Protein AF-A0A353X8J3-F1 (afdb_monomer)

Mean predicted aligned error: 7.08 Å

Secondary structure (DSSP, 8-state):
--PPPPPPHHHHHHHHHHHHHHHHHHHHHHHHHHTT----TT-HHHHHHHHHHHHHHHHHHHHHHHHHHHTT-S-TTSS-HHHHHHHHHHHHHHHHHHHHHHHHHTHHHH---S--

Radius of gyration: 17.26 Å; Cα contacts (8 Å, |Δi|>4): 78; chains: 1; bounding box: 48×22×52 Å

Sequence (116 aa):
MTDTPKASPAMREQLLDFLPNALETALTAYTVFADKVPMDPESPGLFKAHYDALRVAVAHMELLTKLAAWADLPDPADEKKAQHAHLAVLMARSHVEMDGFNKRWGALEEEDPPDA

Solvent-accessible surface area (backbone atoms only — not comparable to full-atom values): 6632 Å² total; per-residue (Å²): 133,83,82,75,81,63,58,50,73,70,52,38,53,54,43,64,70,45,48,46,61,55,45,51,50,27,52,49,54,27,51,62,39,67,80,55,62,62,88,47,86,91,42,63,70,57,39,52,55,42,50,53,52,36,51,53,22,42,52,48,38,53,51,52,48,50,50,32,52,58,43,57,45,61,47,90,86,50,90,61,48,68,60,28,51,50,38,44,52,52,47,55,51,42,51,55,51,44,53,51,48,45,74,75,48,42,69,68,69,73,61,67,72,80,86,128

Structure (mmCIF, N/CA/C/O backbone):
data_AF-A0A353X8J3-F1
#
_entry.id   AF-A0A353X8J3-F1
#
loop_
_atom_site.group_PDB
_atom_site.id
_atom_site.type_symbol
_atom_site.label_atom_id
_atom_site.label_alt_id
_atom_site.label_comp_id
_atom_site.label_asym_id
_atom_site.label_entity_id
_atom_site.label_seq_id
_atom_site.pdbx_PDB_ins_code
_atom_site.Cartn_x
_atom_site.Cartn_y
_atom_site.Cartn_z
_atom_site.occupancy
_atom_site.B_iso_or_equiv
_atom_site.auth_seq_id
_atom_site.auth_comp_id
_atom_site.auth_asym_id
_atom_site.auth_atom_id
_atom_site.pdbx_PDB_model_num
ATOM 1 N N . MET A 1 1 ? 17.737 -4.722 23.039 1.00 40.25 1 MET A N 1
ATOM 2 C CA . MET A 1 1 ? 16.677 -4.638 22.013 1.00 40.25 1 MET A CA 1
ATOM 3 C C . MET A 1 1 ? 15.772 -3.491 22.401 1.00 40.25 1 MET A C 1
ATOM 5 O O . MET A 1 1 ? 15.202 -3.536 23.479 1.00 40.25 1 MET A O 1
ATOM 9 N N . THR A 1 2 ? 15.744 -2.427 21.607 1.00 51.06 2 THR A N 1
ATOM 10 C CA . THR A 1 2 ? 14.795 -1.323 21.779 1.00 51.06 2 THR A CA 1
ATOM 11 C C . THR A 1 2 ? 13.479 -1.746 21.146 1.00 51.06 2 THR A C 1
ATOM 13 O O . THR A 1 2 ? 13.428 -1.919 19.928 1.00 51.06 2 THR A O 1
ATOM 16 N N . ASP A 1 3 ? 12.442 -1.944 21.957 1.00 65.06 3 ASP A N 1
ATOM 17 C CA . ASP A 1 3 ? 11.076 -2.035 21.449 1.00 65.06 3 ASP A CA 1
ATOM 18 C C . ASP A 1 3 ? 10.787 -0.749 20.677 1.00 65.06 3 ASP A C 1
ATOM 20 O O . ASP A 1 3 ? 10.855 0.352 21.228 1.00 65.06 3 ASP A O 1
ATOM 24 N N . THR A 1 4 ? 10.538 -0.877 19.374 1.00 68.25 4 THR A N 1
ATOM 25 C CA . THR A 1 4 ? 10.091 0.272 18.588 1.00 68.25 4 THR A CA 1
ATOM 26 C C . THR A 1 4 ? 8.701 0.627 19.103 1.00 68.25 4 THR A C 1
ATOM 28 O O . THR A 1 4 ? 7.824 -0.241 19.068 1.00 68.25 4 THR A O 1
ATOM 31 N N . PRO A 1 5 ? 8.473 1.852 19.604 1.00 80.44 5 PRO A N 1
ATOM 32 C CA . PRO A 1 5 ? 7.165 2.221 20.115 1.00 80.44 5 PRO A CA 1
ATOM 33 C C . PRO A 1 5 ? 6.133 2.085 18.994 1.00 80.44 5 PRO A C 1
ATOM 35 O O . PRO A 1 5 ? 6.345 2.553 17.873 1.00 80.44 5 PRO A O 1
ATOM 38 N N . LYS A 1 6 ? 5.033 1.395 19.299 1.00 84.50 6 LYS A N 1
ATOM 39 C CA . LYS A 1 6 ? 3.879 1.266 18.407 1.00 84.50 6 LYS A CA 1
ATOM 4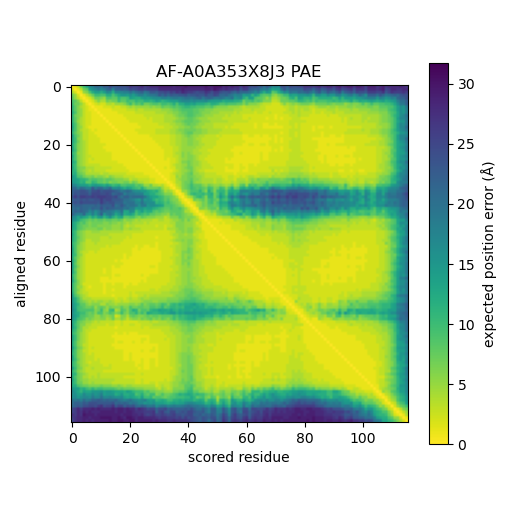0 C C . LYS A 1 6 ? 3.196 2.620 18.217 1.00 84.50 6 LYS A C 1
ATOM 42 O O . LYS A 1 6 ? 3.334 3.522 19.048 1.00 84.50 6 LYS A O 1
ATOM 47 N N . ALA A 1 7 ? 2.451 2.753 17.123 1.00 88.31 7 ALA A N 1
ATOM 48 C CA . ALA A 1 7 ? 1.671 3.953 16.846 1.00 88.31 7 ALA A CA 1
ATOM 49 C C . ALA A 1 7 ? 0.693 4.254 17.998 1.00 88.31 7 ALA A C 1
ATOM 51 O O . ALA A 1 7 ? 0.000 3.363 18.491 1.00 88.31 7 ALA A O 1
ATOM 52 N N . SER A 1 8 ? 0.613 5.522 18.412 1.00 92.88 8 SER A N 1
ATOM 53 C CA . SER A 1 8 ? -0.413 5.971 19.359 1.00 92.88 8 SER A CA 1
ATOM 54 C C . SER A 1 8 ? -1.812 5.885 18.725 1.00 92.88 8 SER A C 1
ATOM 56 O O . SER A 1 8 ? -1.918 5.902 17.496 1.00 92.88 8 SER A O 1
ATOM 58 N N . PRO A 1 9 ? -2.903 5.863 19.514 1.00 91.12 9 PRO A N 1
ATOM 59 C CA . PRO A 1 9 ? -4.263 5.841 18.965 1.00 91.12 9 PRO A CA 1
ATOM 60 C C . PRO A 1 9 ? -4.538 6.974 17.964 1.00 91.12 9 PRO A C 1
ATOM 62 O O . PRO A 1 9 ? -5.071 6.728 16.888 1.00 91.12 9 PRO A O 1
ATOM 65 N N . ALA A 1 10 ? -4.080 8.195 18.263 1.00 92.50 10 ALA A N 1
ATOM 66 C CA . ALA A 1 10 ? -4.227 9.339 17.361 1.00 92.50 10 ALA A CA 1
ATOM 67 C C . ALA A 1 10 ? -3.455 9.156 16.042 1.00 92.50 10 ALA A C 1
ATOM 69 O O . ALA A 1 10 ? -3.945 9.518 14.977 1.00 92.50 10 ALA A O 1
ATOM 70 N N . MET A 1 11 ? -2.257 8.563 16.096 1.00 94.69 11 MET A N 1
ATOM 71 C CA . MET A 1 11 ? -1.480 8.251 14.893 1.00 94.69 11 MET A CA 1
ATOM 72 C C . MET A 1 11 ? -2.156 7.153 14.066 1.00 94.69 11 MET A C 1
ATOM 74 O O . MET A 1 11 ? -2.191 7.247 12.846 1.00 94.69 11 MET A O 1
ATOM 78 N N . ARG A 1 12 ? -2.720 6.123 14.709 1.00 94.25 12 ARG A N 1
ATOM 79 C CA . ARG A 1 12 ? -3.471 5.063 14.017 1.00 94.25 12 ARG A CA 1
ATOM 80 C C . ARG A 1 12 ? -4.666 5.628 13.266 1.00 94.25 12 ARG A C 1
ATOM 82 O O . ARG A 1 12 ? -4.886 5.239 12.128 1.00 94.25 12 ARG A O 1
ATOM 89 N N . GLU A 1 13 ? -5.389 6.565 13.869 1.00 93.25 13 GLU A N 1
ATOM 90 C CA . GLU A 1 13 ? -6.502 7.245 13.210 1.00 93.25 13 GLU A CA 1
ATOM 91 C C . GLU A 1 13 ? -6.036 8.044 11.984 1.00 93.25 13 GLU A C 1
ATOM 93 O O . GLU A 1 13 ? -6.566 7.852 10.893 1.00 93.25 13 GLU A O 1
ATOM 98 N N . GLN A 1 14 ? -4.975 8.846 12.122 1.00 95.50 14 GLN A N 1
ATOM 99 C CA . GLN A 1 14 ? -4.392 9.585 10.995 1.00 95.50 14 GLN A CA 1
ATOM 100 C C . GLN A 1 14 ? -3.912 8.660 9.872 1.00 95.50 14 GLN A C 1
ATOM 102 O O . GLN A 1 14 ? -4.097 8.954 8.693 1.00 95.50 14 GLN A O 1
ATOM 107 N N . LEU A 1 15 ? -3.297 7.531 10.229 1.00 96.50 15 LEU A N 1
ATOM 108 C CA . LEU A 1 15 ? -2.848 6.532 9.269 1.00 96.50 15 LEU A CA 1
ATOM 109 C C . LEU A 1 15 ? -4.020 5.814 8.604 1.00 96.50 15 LEU A C 1
ATOM 111 O O . LEU A 1 15 ? -3.945 5.548 7.411 1.00 96.50 15 LEU A O 1
ATOM 115 N N . LEU A 1 16 ? -5.104 5.530 9.324 1.00 95.38 16 LEU A N 1
ATOM 116 C CA . LEU A 1 16 ? -6.300 4.922 8.746 1.00 95.38 16 LEU A CA 1
ATOM 117 C C . LEU A 1 16 ? -6.968 5.845 7.716 1.00 95.38 16 LEU A C 1
ATOM 119 O O . LEU A 1 16 ? -7.467 5.354 6.706 1.00 95.38 16 LEU A O 1
ATOM 123 N N . ASP A 1 17 ? -6.915 7.160 7.930 1.00 95.62 17 ASP A N 1
ATOM 124 C CA . ASP A 1 17 ? -7.404 8.149 6.964 1.00 95.62 17 ASP A CA 1
ATOM 125 C C . ASP A 1 17 ? -6.435 8.344 5.779 1.00 95.62 17 ASP A C 1
ATOM 127 O O . ASP A 1 17 ? -6.860 8.572 4.646 1.00 95.62 17 ASP A O 1
ATOM 131 N N . PHE A 1 18 ? -5.123 8.235 6.015 1.00 97.31 18 PHE A N 1
ATOM 132 C CA . PHE A 1 18 ? -4.083 8.486 5.011 1.00 97.31 18 PHE A CA 1
ATOM 133 C C . PHE A 1 18 ? -3.767 7.279 4.111 1.00 97.31 18 PHE A C 1
ATOM 135 O O . PHE A 1 18 ? -3.691 7.410 2.884 1.00 97.31 18 PHE A O 1
ATOM 142 N N . LEU A 1 19 ? -3.541 6.108 4.712 1.00 98.00 19 LEU A N 1
ATOM 143 C CA . LEU A 1 19 ? -2.992 4.922 4.049 1.00 98.00 19 LEU A CA 1
ATOM 144 C C . LEU A 1 19 ? -3.822 4.443 2.852 1.00 98.00 19 LEU A C 1
ATOM 146 O O . LEU A 1 19 ? -3.199 4.088 1.850 1.00 98.00 19 LEU A O 1
ATOM 150 N N . PRO A 1 20 ? -5.172 4.438 2.886 1.00 97.75 20 PRO A N 1
ATOM 151 C CA . PRO A 1 20 ? -5.948 3.969 1.745 1.00 97.75 20 PRO A CA 1
ATOM 152 C C . PRO A 1 20 ? -5.657 4.760 0.465 1.00 97.75 20 PRO A C 1
ATOM 154 O O . PRO A 1 20 ? -5.303 4.178 -0.557 1.00 97.75 20 PRO A O 1
ATOM 157 N N . ASN A 1 21 ? -5.696 6.092 0.535 1.00 97.81 21 ASN A N 1
ATOM 158 C CA . ASN A 1 21 ? -5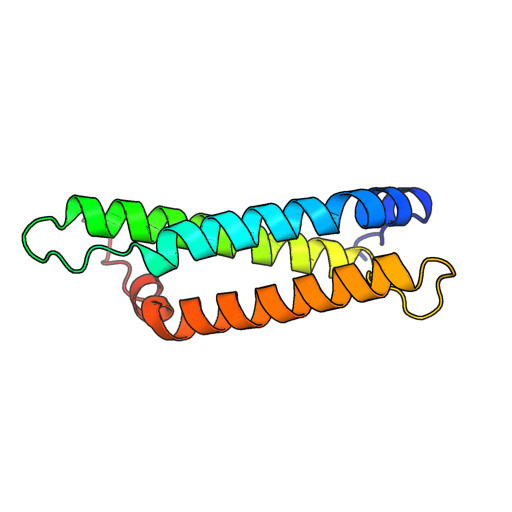.433 6.944 -0.625 1.00 97.81 21 ASN A CA 1
ATOM 159 C C . ASN A 1 21 ? -3.971 6.839 -1.102 1.00 97.81 21 ASN A C 1
ATOM 161 O O . ASN A 1 21 ? -3.688 6.840 -2.303 1.00 97.81 21 ASN A O 1
ATOM 165 N N . ALA A 1 22 ? -3.024 6.712 -0.167 1.00 98.06 22 ALA A N 1
ATOM 166 C CA . ALA A 1 22 ? -1.616 6.524 -0.503 1.00 98.06 22 ALA A CA 1
ATOM 167 C C . ALA A 1 22 ? -1.373 5.191 -1.240 1.00 98.06 22 ALA A C 1
ATOM 169 O O . ALA A 1 22 ? -0.673 5.165 -2.255 1.00 98.06 22 ALA A O 1
ATOM 170 N N . LEU A 1 23 ? -1.989 4.097 -0.775 1.00 98.25 23 LEU A N 1
ATOM 171 C CA . LEU A 1 23 ? -1.899 2.784 -1.420 1.00 98.25 23 LEU A CA 1
ATOM 172 C C . LEU A 1 23 ? -2.586 2.770 -2.787 1.00 98.25 23 LEU A C 1
ATOM 174 O O . LEU A 1 23 ? -2.025 2.232 -3.738 1.00 98.25 23 LEU A O 1
ATOM 178 N N . GLU A 1 24 ? -3.755 3.398 -2.924 1.00 97.81 24 GLU A N 1
ATOM 179 C CA . GLU A 1 24 ? -4.423 3.560 -4.222 1.00 97.81 24 GLU A CA 1
ATOM 180 C C . GLU A 1 24 ? -3.550 4.314 -5.225 1.00 97.81 24 GLU A C 1
ATOM 182 O O . GLU A 1 24 ? -3.457 3.918 -6.389 1.00 97.81 24 GLU A O 1
ATOM 187 N N . THR A 1 25 ? -2.866 5.366 -4.774 1.00 97.62 25 THR A N 1
ATOM 188 C CA . THR A 1 25 ? -1.948 6.143 -5.612 1.00 97.62 25 THR A CA 1
ATOM 189 C C . THR A 1 25 ? -0.766 5.289 -6.072 1.00 97.62 25 THR A C 1
ATOM 191 O O . THR A 1 25 ? -0.450 5.272 -7.263 1.00 97.62 25 THR A O 1
ATOM 194 N N . ALA A 1 26 ? -0.139 4.538 -5.160 1.00 97.31 26 ALA A N 1
ATOM 195 C CA . ALA A 1 26 ? 0.976 3.651 -5.491 1.00 97.31 26 ALA A CA 1
ATOM 196 C C . ALA A 1 26 ? 0.554 2.530 -6.459 1.00 97.31 26 ALA A C 1
ATOM 198 O O . ALA A 1 26 ? 1.227 2.293 -7.463 1.00 97.31 26 ALA A O 1
ATOM 199 N N . LEU A 1 27 ? -0.594 1.892 -6.207 1.00 97.06 27 LEU A N 1
ATOM 200 C CA . LEU A 1 27 ? -1.180 0.875 -7.085 1.00 97.06 27 LEU A CA 1
ATOM 201 C C . LEU A 1 27 ? -1.496 1.435 -8.469 1.00 97.06 27 LEU A C 1
ATOM 203 O O . LEU A 1 27 ? -1.163 0.811 -9.471 1.00 97.06 27 LEU A O 1
ATOM 207 N N . THR A 1 28 ? -2.100 2.621 -8.536 1.00 95.62 28 THR A N 1
ATOM 208 C CA . THR A 1 28 ? -2.421 3.275 -9.809 1.00 95.62 28 THR A CA 1
ATOM 209 C C . THR A 1 28 ? -1.152 3.560 -10.601 1.00 95.62 28 THR A C 1
ATOM 211 O O . THR A 1 28 ? -1.085 3.219 -11.783 1.00 95.62 28 THR A O 1
ATOM 214 N N . ALA A 1 29 ? -0.124 4.117 -9.951 1.00 92.31 29 ALA A N 1
ATOM 215 C CA . ALA A 1 29 ? 1.168 4.363 -10.579 1.00 92.31 29 ALA A CA 1
ATOM 216 C C . ALA A 1 29 ? 1.752 3.066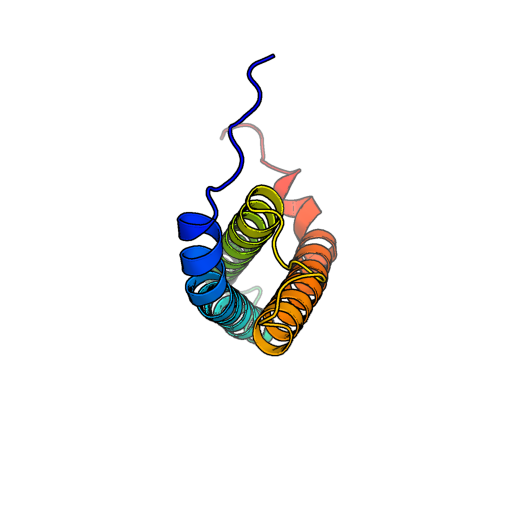 -11.154 1.00 92.31 29 ALA A C 1
ATOM 218 O O . ALA A 1 29 ? 2.087 3.023 -12.334 1.00 92.31 29 ALA A O 1
ATOM 219 N N . TYR A 1 30 ? 1.775 1.989 -10.366 1.00 94.06 30 TYR A N 1
ATOM 220 C CA . TYR A 1 30 ? 2.231 0.685 -10.837 1.00 94.06 30 TYR A CA 1
ATOM 221 C C . TYR A 1 30 ? 1.432 0.189 -12.044 1.00 94.06 30 TYR A C 1
ATOM 223 O O . TYR A 1 30 ? 2.030 -0.108 -13.074 1.00 94.06 30 TYR A O 1
ATOM 231 N N . THR A 1 31 ? 0.096 0.163 -11.971 1.00 91.06 31 THR A N 1
ATOM 232 C CA . THR A 1 31 ? -0.738 -0.331 -13.081 1.00 91.06 31 THR A CA 1
ATOM 233 C C . THR A 1 31 ? -0.528 0.465 -14.366 1.00 91.06 31 THR A C 1
ATOM 235 O O . THR A 1 31 ? -0.422 -0.115 -15.442 1.00 91.06 31 THR A O 1
ATOM 238 N N . VAL A 1 32 ? -0.363 1.789 -14.259 1.00 89.12 32 VAL A N 1
ATOM 239 C CA . VAL A 1 32 ? -0.133 2.662 -15.416 1.00 89.12 32 VAL A CA 1
ATOM 240 C C . VAL A 1 32 ? 1.160 2.307 -16.143 1.00 89.12 32 VAL A C 1
ATOM 242 O O . VAL A 1 32 ? 1.191 2.389 -17.370 1.00 89.12 32 VAL A O 1
ATOM 245 N N . PHE A 1 33 ? 2.216 1.933 -15.420 1.00 83.50 33 PHE A N 1
ATOM 246 C CA . PHE A 1 33 ? 3.486 1.548 -16.034 1.00 83.50 33 PHE A CA 1
ATOM 247 C C . PHE A 1 33 ? 3.525 0.070 -16.428 1.00 83.50 33 PHE A C 1
ATOM 249 O O . PHE A 1 33 ? 4.120 -0.256 -17.452 1.00 83.50 33 PHE A O 1
ATOM 256 N N . ALA A 1 34 ? 2.860 -0.808 -15.674 1.00 83.00 34 ALA A N 1
ATOM 257 C CA . ALA A 1 34 ? 2.856 -2.249 -15.913 1.00 83.00 34 ALA A CA 1
ATOM 258 C C . ALA A 1 34 ? 2.137 -2.594 -17.223 1.00 83.00 34 ALA A C 1
ATOM 260 O O . ALA A 1 34 ? 2.624 -3.428 -17.985 1.00 83.00 34 ALA A O 1
ATOM 261 N N . ASP A 1 35 ? 1.045 -1.888 -17.529 1.00 78.50 35 ASP A N 1
ATOM 262 C CA . ASP A 1 35 ? 0.284 -2.060 -18.772 1.00 78.50 35 ASP A CA 1
ATOM 263 C C . ASP A 1 35 ? 0.991 -1.462 -19.998 1.00 78.50 35 ASP A C 1
ATOM 265 O O . ASP A 1 35 ? 0.651 -1.776 -21.139 1.00 78.50 35 ASP A O 1
ATOM 269 N N . LYS A 1 36 ? 1.963 -0.570 -19.777 1.00 70.56 36 LYS A N 1
ATOM 270 C CA . LYS A 1 36 ? 2.598 0.235 -20.828 1.00 70.56 36 LYS A CA 1
ATOM 271 C C . LYS A 1 36 ? 4.033 -0.154 -21.134 1.00 70.56 36 LYS A C 1
ATOM 273 O O . LYS A 1 36 ? 4.622 0.523 -21.970 1.00 70.56 36 LYS A O 1
ATOM 278 N N . VAL A 1 37 ? 4.595 -1.186 -20.492 1.00 63.16 37 VAL A N 1
ATOM 279 C CA . VAL A 1 37 ? 5.998 -1.584 -20.695 1.00 63.16 37 VAL A CA 1
ATOM 280 C C . VAL A 1 37 ? 6.257 -1.776 -22.193 1.00 63.16 37 VAL A C 1
ATOM 282 O O . VAL A 1 37 ? 5.770 -2.751 -22.774 1.00 63.16 37 VAL A O 1
ATOM 285 N N . PRO A 1 38 ? 7.011 -0.871 -22.845 1.00 60.25 38 PRO A N 1
ATOM 286 C CA . PRO A 1 38 ? 7.328 -1.028 -24.247 1.00 60.25 38 PRO A CA 1
ATOM 287 C C . PRO A 1 38 ? 8.330 -2.175 -24.338 1.00 60.25 38 PRO A C 1
ATOM 289 O O . PRO A 1 38 ? 9.477 -2.035 -23.915 1.00 60.25 38 PRO A O 1
ATOM 292 N N . MET A 1 39 ? 7.912 -3.319 -24.880 1.00 57.12 39 MET A N 1
ATOM 293 C CA . MET A 1 39 ? 8.839 -4.360 -25.337 1.00 57.12 39 MET A CA 1
ATOM 294 C C . MET A 1 39 ? 9.432 -3.961 -26.691 1.00 57.12 39 MET A C 1
ATOM 296 O O . MET A 1 39 ? 9.367 -4.728 -27.647 1.00 57.12 39 MET A O 1
ATOM 300 N N . ASP A 1 40 ? 9.947 -2.735 -26.793 1.00 60.06 40 ASP A N 1
ATOM 301 C CA . ASP A 1 40 ? 10.685 -2.310 -27.973 1.00 60.06 40 ASP A CA 1
ATOM 302 C C . ASP A 1 40 ? 12.187 -2.533 -27.729 1.00 60.06 40 ASP A C 1
ATOM 304 O O . ASP A 1 40 ? 12.817 -1.740 -27.018 1.00 60.06 40 ASP A O 1
ATOM 308 N N . PRO A 1 41 ? 12.772 -3.615 -28.277 1.00 57.88 41 PRO A N 1
ATOM 309 C CA . PRO A 1 41 ? 14.196 -3.899 -28.141 1.00 57.88 41 PRO A CA 1
ATOM 310 C C . PRO A 1 41 ? 15.090 -2.829 -28.787 1.00 57.88 41 PRO A C 1
ATOM 312 O O . PRO A 1 41 ? 16.276 -2.777 -28.471 1.00 57.88 41 PRO A O 1
ATOM 315 N N . GLU A 1 42 ? 14.548 -1.953 -29.640 1.00 61.50 42 GLU A N 1
ATOM 316 C CA . GLU A 1 42 ? 15.305 -0.865 -30.273 1.00 61.50 42 GLU A CA 1
ATOM 317 C C . GLU A 1 42 ? 15.469 0.358 -29.347 1.00 61.50 42 GLU A C 1
ATOM 319 O O . GLU A 1 42 ? 16.268 1.251 -29.630 1.00 61.50 42 GLU A O 1
ATOM 324 N N . SER A 1 43 ? 14.761 0.396 -28.208 1.00 63.50 43 SER A N 1
ATOM 325 C CA . SER A 1 43 ? 14.744 1.537 -27.282 1.00 63.50 43 SER A CA 1
ATOM 326 C C . SER A 1 43 ? 15.053 1.148 -25.821 1.00 63.50 43 SER A C 1
ATOM 328 O O . SER A 1 43 ? 14.223 1.354 -24.929 1.00 63.50 43 SER A O 1
ATOM 330 N N . PRO A 1 44 ? 16.268 0.652 -25.507 1.00 66.75 44 PRO A N 1
ATOM 331 C CA . PRO A 1 44 ? 16.638 0.185 -24.162 1.00 66.75 44 PRO A CA 1
ATOM 332 C C . PRO A 1 44 ? 16.505 1.257 -23.063 1.00 66.75 44 PRO A C 1
ATOM 334 O O . PRO A 1 44 ? 16.204 0.941 -21.910 1.00 66.75 44 PRO A O 1
ATOM 337 N N . GLY A 1 45 ? 16.653 2.542 -23.409 1.00 71.31 45 GLY A N 1
ATOM 338 C CA . GLY A 1 45 ? 16.431 3.651 -22.474 1.00 71.31 45 GLY A CA 1
ATOM 339 C C . GLY A 1 45 ? 14.975 3.786 -22.009 1.00 71.31 45 GLY A C 1
ATOM 340 O O . GLY A 1 45 ? 14.731 4.148 -20.857 1.00 71.31 45 GLY A O 1
ATOM 341 N N . LEU A 1 46 ? 14.004 3.444 -22.866 1.00 75.38 46 LEU A N 1
ATOM 342 C CA . LEU A 1 46 ? 12.583 3.458 -22.505 1.00 75.38 46 LEU A CA 1
ATOM 343 C C . LEU A 1 46 ? 12.247 2.316 -21.549 1.00 75.38 46 LEU A C 1
ATOM 345 O O . LEU A 1 46 ? 11.502 2.539 -20.595 1.00 75.38 46 LEU A O 1
ATOM 349 N N . PHE A 1 47 ? 12.827 1.131 -21.759 1.00 79.50 47 PHE A N 1
ATOM 350 C CA . PHE A 1 47 ? 12.664 0.006 -20.842 1.00 79.50 47 PHE A CA 1
ATOM 351 C C . PHE A 1 47 ? 13.177 0.353 -19.442 1.00 79.50 47 PHE A C 1
ATOM 353 O O . PHE A 1 47 ? 12.427 0.223 -18.477 1.00 79.50 47 PHE A O 1
ATOM 360 N N . LYS A 1 48 ? 14.411 0.873 -19.327 1.00 83.19 48 LYS A N 1
ATOM 361 C CA . LYS A 1 48 ? 14.994 1.239 -18.026 1.00 83.19 48 LYS A CA 1
ATOM 362 C C . LYS A 1 48 ? 14.134 2.259 -17.277 1.00 83.19 48 LYS A C 1
ATOM 364 O O . LYS A 1 48 ? 13.867 2.074 -16.096 1.00 83.19 48 LYS A O 1
ATOM 369 N N . ALA A 1 49 ? 13.661 3.302 -17.960 1.00 84.19 49 ALA A N 1
ATOM 370 C CA . ALA A 1 49 ? 12.809 4.315 -17.338 1.00 84.19 49 ALA A CA 1
ATOM 371 C C . ALA A 1 49 ? 11.470 3.738 -16.833 1.00 84.19 49 ALA A C 1
ATOM 373 O O . ALA A 1 49 ? 11.018 4.104 -15.750 1.00 84.19 49 ALA A O 1
ATOM 374 N N . HIS A 1 50 ? 10.851 2.817 -17.583 1.00 84.38 50 HIS A N 1
ATOM 375 C CA . HIS A 1 50 ? 9.626 2.132 -17.146 1.00 84.38 50 HIS A CA 1
ATOM 376 C C . HIS A 1 50 ? 9.888 1.184 -15.975 1.00 84.38 50 HIS A C 1
ATOM 378 O O . HIS A 1 50 ? 9.116 1.168 -15.017 1.00 84.38 50 HIS A O 1
ATOM 384 N N . TYR A 1 51 ? 10.980 0.423 -16.036 1.00 86.81 51 TYR A N 1
ATOM 385 C CA . TYR A 1 51 ? 11.401 -0.468 -14.963 1.00 86.81 51 TYR A CA 1
ATOM 386 C C . TYR A 1 51 ? 11.662 0.300 -13.661 1.00 86.81 51 TYR A C 1
ATOM 388 O O . TYR A 1 51 ? 11.111 -0.053 -12.621 1.00 86.81 51 TYR A O 1
ATOM 396 N N . ASP A 1 52 ? 12.411 1.404 -13.726 1.00 89.38 52 ASP A N 1
ATOM 397 C CA . ASP A 1 52 ? 12.675 2.265 -12.571 1.00 89.38 52 ASP A CA 1
ATOM 398 C C . ASP A 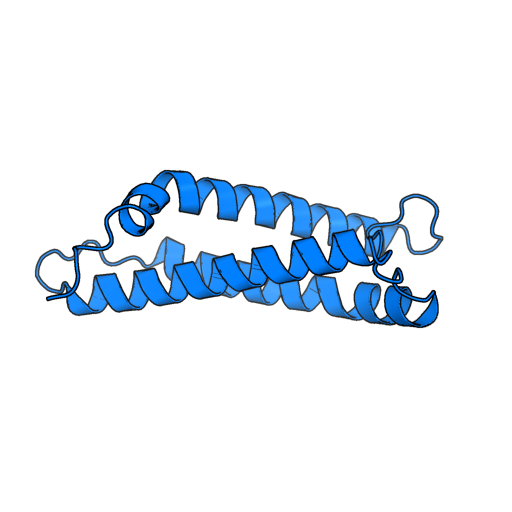1 52 ? 11.370 2.831 -11.982 1.00 89.38 52 ASP A C 1
ATOM 400 O O . ASP A 1 52 ? 11.201 2.849 -10.762 1.00 89.38 52 ASP A O 1
ATOM 404 N N . ALA A 1 53 ? 10.413 3.240 -12.824 1.00 90.38 53 ALA A N 1
ATOM 405 C CA . ALA A 1 53 ? 9.112 3.728 -12.366 1.00 90.38 53 ALA A CA 1
ATOM 406 C C . ALA A 1 53 ? 8.288 2.638 -11.655 1.00 90.38 53 ALA A C 1
ATOM 408 O O . ALA A 1 53 ? 7.690 2.900 -10.607 1.00 90.38 53 ALA A O 1
ATOM 409 N N . LEU A 1 54 ? 8.290 1.410 -12.185 1.00 91.31 54 LEU A N 1
ATOM 410 C CA . LEU A 1 54 ? 7.653 0.255 -11.549 1.00 91.31 54 LEU A CA 1
ATOM 411 C C . LEU A 1 54 ? 8.295 -0.070 -10.201 1.00 91.31 54 LEU A C 1
ATOM 413 O O . LEU A 1 54 ? 7.582 -0.230 -9.210 1.00 91.31 54 LEU A O 1
ATOM 417 N N . ARG A 1 55 ? 9.629 -0.094 -10.148 1.00 93.06 55 ARG A N 1
ATOM 418 C CA . ARG A 1 55 ? 10.396 -0.354 -8.927 1.00 93.06 55 ARG A CA 1
ATOM 419 C C . ARG A 1 55 ? 10.087 0.669 -7.837 1.00 93.06 55 ARG A C 1
ATOM 421 O O . ARG A 1 55 ? 9.856 0.306 -6.688 1.00 93.06 55 ARG A O 1
ATOM 428 N N . VAL A 1 56 ? 10.003 1.950 -8.199 1.00 94.75 56 VAL A N 1
ATOM 429 C CA . VAL A 1 56 ? 9.616 3.021 -7.267 1.00 94.75 56 VAL A CA 1
ATOM 430 C C . VAL A 1 56 ? 8.183 2.836 -6.761 1.00 94.75 56 VAL A C 1
ATOM 432 O O . VAL A 1 56 ? 7.927 3.012 -5.570 1.00 94.75 56 VAL A O 1
ATOM 435 N N . ALA A 1 57 ? 7.235 2.466 -7.626 1.00 96.00 57 ALA A N 1
ATOM 436 C CA . ALA A 1 57 ? 5.859 2.208 -7.202 1.00 96.00 57 ALA A CA 1
ATOM 437 C C . ALA A 1 57 ? 5.770 1.021 -6.223 1.00 96.00 57 ALA A C 1
ATOM 439 O O . ALA A 1 57 ? 5.086 1.120 -5.203 1.00 96.00 57 ALA A O 1
ATOM 440 N N . VAL A 1 58 ? 6.510 -0.059 -6.488 1.00 95.88 58 VAL A N 1
ATOM 441 C CA . VAL A 1 58 ? 6.621 -1.234 -5.607 1.00 95.88 58 VAL A CA 1
ATOM 442 C C . VAL A 1 58 ? 7.237 -0.866 -4.257 1.00 95.88 58 VAL A C 1
ATOM 444 O O . VAL A 1 58 ? 6.667 -1.204 -3.222 1.00 95.88 58 VAL A O 1
ATOM 447 N N . ALA A 1 59 ? 8.322 -0.089 -4.243 1.00 96.56 59 ALA A N 1
ATOM 448 C CA . ALA A 1 59 ? 8.941 0.382 -3.004 1.00 96.56 59 ALA A CA 1
ATOM 449 C C . ALA A 1 59 ? 7.970 1.215 -2.142 1.00 96.56 59 ALA A C 1
ATOM 451 O O . ALA A 1 59 ? 7.950 1.085 -0.916 1.00 96.56 59 ALA A O 1
ATOM 452 N N . HIS A 1 60 ? 7.116 2.041 -2.762 1.00 97.56 60 HIS A N 1
ATOM 453 C CA . HIS A 1 60 ? 6.070 2.763 -2.034 1.00 97.56 60 HIS A CA 1
ATOM 454 C C . HIS A 1 60 ? 5.013 1.823 -1.441 1.00 97.56 60 HIS A C 1
ATOM 456 O O . HIS A 1 60 ? 4.636 2.000 -0.283 1.00 97.56 60 HIS A O 1
ATOM 462 N N . MET A 1 61 ? 4.548 0.816 -2.188 1.00 98.38 61 MET A N 1
ATOM 463 C CA . MET A 1 61 ? 3.612 -0.185 -1.656 1.00 98.38 61 MET A CA 1
ATOM 464 C C . MET A 1 61 ? 4.204 -0.933 -0.460 1.00 98.38 61 MET A C 1
ATOM 466 O O . MET A 1 61 ? 3.532 -1.117 0.557 1.00 98.38 61 MET A O 1
ATOM 470 N N . GLU A 1 62 ? 5.472 -1.326 -0.550 1.00 97.81 62 GLU A N 1
ATOM 471 C CA . GLU A 1 62 ? 6.162 -2.028 0.525 1.00 97.81 62 GLU A CA 1
ATOM 472 C C . GLU A 1 62 ? 6.276 -1.148 1.777 1.00 97.81 62 GLU A C 1
ATOM 474 O O . GLU A 1 62 ? 5.945 -1.580 2.882 1.00 97.81 62 GLU A O 1
ATOM 479 N N . LEU A 1 63 ? 6.673 0.116 1.612 1.00 98.12 63 LEU A N 1
ATOM 480 C CA . LEU A 1 63 ? 6.755 1.068 2.716 1.00 98.12 63 LEU A CA 1
ATOM 481 C C . LEU A 1 63 ? 5.391 1.271 3.392 1.00 98.12 63 LEU A C 1
ATOM 483 O O . LEU A 1 63 ? 5.297 1.215 4.618 1.00 98.12 63 LEU A O 1
ATOM 487 N N . LEU A 1 64 ? 4.335 1.495 2.609 1.00 98.44 64 LEU A N 1
ATOM 488 C CA . LEU A 1 64 ? 2.990 1.771 3.120 1.00 98.44 64 LEU A CA 1
ATOM 489 C C . LEU A 1 64 ? 2.373 0.551 3.818 1.00 98.44 64 LEU A C 1
ATOM 491 O O . LEU A 1 64 ? 1.761 0.697 4.876 1.00 98.44 64 LEU A O 1
ATOM 495 N N . THR A 1 65 ? 2.568 -0.656 3.281 1.00 98.00 65 THR A N 1
ATOM 496 C CA . THR A 1 65 ? 2.094 -1.902 3.914 1.00 98.00 65 THR A CA 1
ATOM 497 C C . THR A 1 65 ? 2.849 -2.199 5.212 1.00 98.00 65 THR A C 1
ATOM 499 O O . THR A 1 65 ? 2.230 -2.573 6.210 1.00 98.00 65 THR A O 1
ATOM 502 N N . LYS A 1 66 ? 4.164 -1.946 5.255 1.00 97.06 66 LYS A N 1
ATOM 503 C CA . LYS A 1 66 ? 4.961 -2.018 6.491 1.00 97.06 66 LYS A CA 1
ATOM 504 C C . LYS A 1 66 ? 4.532 -0.973 7.518 1.00 97.06 66 LYS A C 1
ATOM 506 O O . LYS A 1 66 ? 4.471 -1.289 8.703 1.00 97.06 66 LYS A O 1
ATOM 511 N N . LEU A 1 67 ? 4.207 0.246 7.086 1.00 97.06 67 LEU A N 1
ATOM 512 C CA . LEU A 1 67 ? 3.710 1.306 7.966 1.00 97.06 67 LEU A CA 1
ATOM 513 C C . LEU A 1 67 ? 2.349 0.940 8.577 1.00 97.06 67 LEU A C 1
ATOM 515 O O . LEU A 1 67 ? 2.153 1.117 9.779 1.00 97.06 67 LEU A O 1
ATOM 519 N N . ALA A 1 68 ? 1.444 0.371 7.776 1.00 96.69 68 ALA A N 1
ATOM 520 C CA . ALA A 1 68 ? 0.170 -0.160 8.253 1.00 96.69 68 ALA A CA 1
ATOM 521 C C . ALA A 1 68 ? 0.384 -1.255 9.313 1.00 96.69 68 ALA A C 1
ATOM 523 O O . ALA A 1 68 ? -0.163 -1.167 10.410 1.00 96.69 68 ALA A O 1
ATOM 524 N N . ALA A 1 69 ? 1.262 -2.226 9.037 1.00 95.44 69 ALA A N 1
ATOM 525 C CA . ALA A 1 69 ? 1.594 -3.297 9.976 1.00 95.44 69 ALA A CA 1
ATOM 526 C C . ALA A 1 69 ? 2.261 -2.776 11.263 1.00 95.44 69 ALA A C 1
ATOM 528 O O . ALA A 1 69 ? 1.966 -3.247 12.362 1.00 95.44 69 ALA A O 1
ATOM 529 N N . TRP A 1 70 ? 3.138 -1.775 11.158 1.00 95.56 70 TRP A N 1
ATOM 530 C CA . TRP A 1 70 ? 3.735 -1.124 12.324 1.00 95.56 70 TRP A CA 1
ATOM 531 C C . TRP A 1 70 ? 2.670 -0.471 13.217 1.00 95.56 70 TRP A C 1
ATOM 533 O O . TRP A 1 70 ? 2.769 -0.570 14.441 1.00 95.56 70 TRP A O 1
ATOM 543 N N . ALA A 1 71 ? 1.635 0.121 12.616 1.00 95.12 71 ALA A N 1
ATOM 544 C CA . ALA A 1 71 ? 0.507 0.735 13.312 1.00 95.12 71 ALA A CA 1
ATOM 545 C C . ALA A 1 71 ? -0.583 -0.257 13.774 1.00 95.12 71 ALA A C 1
ATOM 547 O O . ALA A 1 71 ? -1.577 0.174 14.357 1.00 95.12 71 ALA A O 1
ATOM 548 N N . ASP A 1 72 ? -0.400 -1.560 13.532 1.00 94.12 72 ASP A N 1
ATOM 549 C CA . ASP A 1 72 ? -1.405 -2.619 13.712 1.00 94.12 72 ASP A CA 1
ATOM 550 C C . ASP A 1 72 ? -2.730 -2.305 12.989 1.00 94.12 72 ASP A C 1
ATOM 552 O O . ASP A 1 72 ? -3.823 -2.443 13.541 1.00 94.12 72 ASP A O 1
ATOM 556 N N . LEU A 1 73 ? -2.613 -1.851 11.739 1.00 94.25 73 LEU A N 1
ATOM 557 C CA . LEU A 1 73 ? -3.716 -1.614 10.819 1.00 94.25 73 LEU A CA 1
ATOM 558 C C . LEU A 1 73 ? -3.690 -2.639 9.671 1.00 94.25 73 LEU A C 1
ATOM 560 O O . LEU A 1 73 ? -2.611 -2.967 9.171 1.00 94.25 73 LEU A O 1
ATOM 564 N N . PRO A 1 74 ? -4.861 -3.088 9.188 1.00 92.94 74 PRO A N 1
ATOM 565 C CA . PRO A 1 74 ? -6.197 -2.800 9.711 1.00 92.94 74 PRO A CA 1
ATOM 566 C C . PRO A 1 74 ? -6.477 -3.513 11.047 1.00 92.94 74 PRO A C 1
ATOM 568 O O . PRO A 1 74 ? -6.051 -4.645 11.254 1.00 92.94 74 PRO A O 1
ATOM 571 N N . ASP A 1 75 ? -7.238 -2.861 11.927 1.00 89.81 75 ASP A N 1
ATOM 572 C CA . ASP A 1 75 ? -7.703 -3.424 13.192 1.00 89.81 75 ASP A CA 1
ATOM 573 C C . ASP A 1 75 ? -9.123 -3.998 13.024 1.00 89.81 75 ASP A C 1
ATOM 575 O O . ASP A 1 75 ? -10.069 -3.245 12.776 1.00 89.81 75 ASP A O 1
ATOM 579 N N . PRO A 1 76 ? -9.312 -5.325 13.138 1.00 81.00 76 PRO A N 1
ATOM 580 C CA . PRO A 1 76 ? -10.627 -5.944 12.991 1.00 81.00 76 PRO A CA 1
ATOM 581 C C . PRO A 1 76 ? -11.586 -5.648 14.159 1.00 81.00 76 PRO A C 1
ATOM 583 O O . PRO A 1 76 ? -12.787 -5.902 14.025 1.00 81.00 76 PRO A O 1
ATOM 586 N N . ALA A 1 77 ? -11.083 -5.163 15.299 1.00 84.56 77 ALA A N 1
ATOM 587 C CA . ALA A 1 77 ? -11.874 -4.865 16.492 1.00 84.56 77 ALA A CA 1
ATOM 588 C C . ALA A 1 77 ? -12.392 -3.414 16.539 1.00 84.56 77 ALA A C 1
ATOM 590 O O . ALA A 1 77 ? -13.231 -3.103 17.386 1.00 84.56 77 ALA A O 1
ATOM 591 N N . ASP A 1 78 ? -11.925 -2.549 15.639 1.00 86.00 78 ASP A N 1
ATOM 592 C CA . ASP A 1 78 ? -12.292 -1.134 15.579 1.00 86.00 78 ASP A CA 1
ATOM 593 C C . ASP A 1 78 ? -13.715 -0.921 15.012 1.00 86.00 78 ASP A C 1
ATOM 595 O O . ASP A 1 78 ? -14.255 -1.726 14.240 1.00 86.00 78 ASP A O 1
ATOM 599 N N . GLU A 1 79 ? -14.352 0.183 15.401 1.00 81.81 79 GLU A N 1
ATOM 600 C CA . GLU A 1 79 ? -15.688 0.574 14.947 1.00 81.81 79 GLU A CA 1
ATOM 601 C C . GLU A 1 79 ? -15.720 1.020 13.474 1.00 81.81 79 GLU A C 1
ATOM 603 O O . GLU A 1 79 ? -16.739 0.840 12.797 1.00 81.81 79 GLU A O 1
ATOM 608 N N . LYS A 1 80 ? -14.594 1.491 12.921 1.00 86.50 80 LYS A N 1
ATOM 609 C CA . LYS A 1 80 ? -14.426 1.930 11.522 1.00 86.50 80 LYS A CA 1
ATOM 610 C C . LYS A 1 80 ? -14.276 0.756 10.540 1.00 86.50 80 LYS A C 1
ATOM 612 O O . LYS A 1 80 ? -13.473 0.791 9.603 1.00 86.50 80 LYS A O 1
ATOM 617 N N . LYS A 1 81 ? -15.085 -0.298 10.706 1.00 87.06 81 LYS A N 1
ATOM 618 C CA . LYS A 1 81 ? -14.988 -1.577 9.968 1.00 87.06 81 LYS A CA 1
ATOM 619 C C . LYS A 1 81 ? -14.885 -1.420 8.451 1.00 87.06 81 LYS A C 1
ATOM 621 O O . LYS A 1 81 ? -14.145 -2.163 7.817 1.00 87.06 81 LYS A O 1
ATOM 626 N N . ALA A 1 82 ? -15.607 -0.464 7.866 1.00 89.50 82 ALA A N 1
ATOM 627 C CA . ALA A 1 82 ? -15.576 -0.2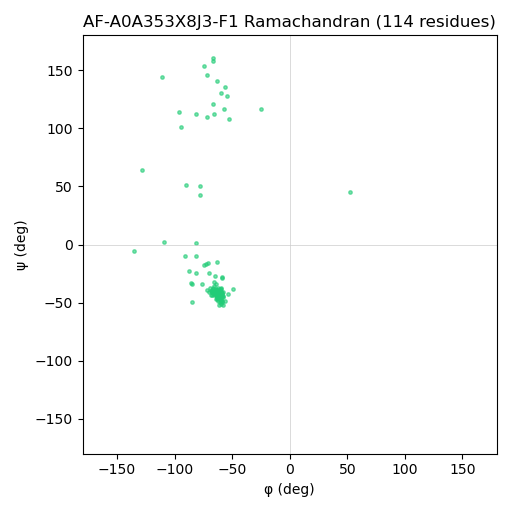22 6.423 1.00 89.50 82 ALA A CA 1
ATOM 628 C C . ALA A 1 82 ? -14.215 0.312 5.941 1.00 89.50 82 ALA A C 1
ATOM 630 O O . ALA A 1 82 ? -13.695 -0.177 4.942 1.00 89.50 82 ALA A O 1
ATOM 631 N N . GLN A 1 83 ? -13.614 1.267 6.661 1.00 90.06 83 GLN A N 1
ATOM 632 C CA . GLN A 1 83 ? -12.290 1.803 6.323 1.00 90.06 83 GLN A CA 1
ATOM 633 C C . GLN A 1 83 ? -11.205 0.742 6.520 1.00 90.06 83 GLN A C 1
ATOM 635 O O . GLN A 1 83 ? -10.338 0.579 5.665 1.00 90.06 83 GLN A O 1
ATOM 640 N N . HIS A 1 84 ? -11.295 -0.041 7.597 1.00 94.56 84 HIS A N 1
ATOM 641 C CA . HIS A 1 84 ? -10.388 -1.163 7.831 1.00 94.56 84 HIS A CA 1
ATOM 642 C C . HIS A 1 84 ? -10.504 -2.252 6.762 1.00 94.56 84 HIS A C 1
ATOM 644 O O . HIS A 1 84 ? -9.484 -2.745 6.287 1.00 94.56 84 HIS A O 1
ATOM 650 N N . ALA A 1 85 ? -11.722 -2.601 6.340 1.00 94.19 85 ALA A N 1
ATOM 651 C CA . ALA A 1 85 ? -11.937 -3.545 5.247 1.00 94.19 85 ALA A CA 1
ATOM 652 C C . ALA A 1 85 ? -11.370 -3.012 3.923 1.00 94.19 85 ALA A C 1
ATOM 654 O O . ALA A 1 85 ? -10.718 -3.757 3.194 1.00 94.19 85 ALA A O 1
ATOM 655 N N . HIS A 1 86 ? -11.565 -1.723 3.636 1.00 95.56 86 HIS A N 1
ATOM 656 C CA . HIS A 1 86 ? -10.998 -1.075 2.453 1.00 95.56 86 HIS A CA 1
ATOM 657 C C . HIS A 1 86 ? -9.467 -1.121 2.458 1.00 95.56 86 HIS A C 1
ATOM 659 O O . HIS A 1 86 ? -8.851 -1.597 1.504 1.00 95.56 86 HIS A O 1
ATOM 665 N N . LEU A 1 87 ? -8.845 -0.730 3.574 1.00 96.94 87 LEU A N 1
ATOM 666 C CA . LEU A 1 87 ? -7.398 -0.816 3.751 1.00 96.94 87 LEU A CA 1
ATOM 667 C C . LEU A 1 87 ? -6.892 -2.260 3.595 1.00 96.94 87 LEU A C 1
ATOM 669 O O . LEU A 1 87 ? -5.899 -2.483 2.906 1.00 96.94 87 LEU A O 1
ATOM 673 N N . ALA A 1 88 ? -7.596 -3.247 4.162 1.00 96.88 88 ALA A N 1
ATOM 674 C CA . ALA A 1 88 ? -7.250 -4.663 4.026 1.00 96.88 88 ALA A CA 1
ATOM 675 C C . ALA A 1 88 ? -7.207 -5.114 2.556 1.00 96.88 88 ALA A C 1
ATOM 677 O O . ALA A 1 88 ? -6.269 -5.796 2.142 1.00 96.88 88 ALA A O 1
ATOM 678 N N . VAL A 1 89 ? -8.200 -4.707 1.757 1.00 97.38 89 VAL A N 1
ATOM 679 C CA . VAL A 1 89 ? -8.265 -5.015 0.320 1.00 97.38 89 VAL A CA 1
ATOM 680 C C . VAL A 1 89 ? -7.088 -4.386 -0.428 1.00 97.38 89 VAL A C 1
ATOM 682 O O . VAL A 1 89 ? -6.448 -5.059 -1.237 1.00 97.38 89 VAL A O 1
ATOM 685 N N . LEU A 1 90 ? -6.764 -3.123 -0.142 1.00 98.25 90 LEU A N 1
ATOM 686 C CA . LEU A 1 90 ? -5.641 -2.424 -0.773 1.00 98.25 90 LEU A CA 1
ATOM 687 C C . LEU A 1 90 ? -4.290 -3.049 -0.416 1.00 98.25 90 L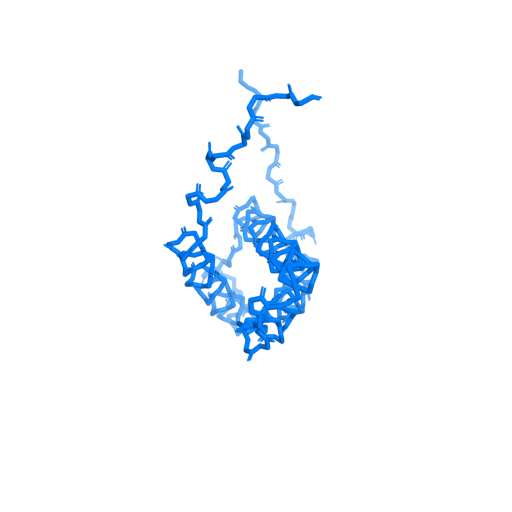EU A C 1
ATOM 689 O O . LEU A 1 90 ? -3.445 -3.218 -1.296 1.00 98.25 90 LEU A O 1
ATOM 693 N N . MET A 1 91 ? -4.092 -3.441 0.844 1.00 98.25 91 MET A N 1
ATOM 694 C CA . MET A 1 91 ? -2.883 -4.145 1.275 1.00 98.25 91 MET A CA 1
ATOM 695 C C . MET A 1 91 ? -2.755 -5.504 0.583 1.00 98.25 91 MET A C 1
ATOM 697 O O . MET A 1 91 ? -1.701 -5.810 0.031 1.00 98.25 91 MET A O 1
ATOM 701 N N . ALA A 1 92 ? -3.833 -6.294 0.536 1.00 97.88 92 ALA A N 1
ATOM 702 C CA . ALA A 1 92 ? -3.834 -7.587 -0.146 1.00 97.88 92 ALA A CA 1
ATOM 703 C C . ALA A 1 92 ? -3.505 -7.446 -1.639 1.00 97.88 92 ALA A C 1
ATOM 705 O O . ALA A 1 92 ? -2.662 -8.176 -2.160 1.00 97.88 92 ALA A O 1
ATOM 706 N N . ARG A 1 93 ? -4.114 -6.469 -2.321 1.00 97.56 93 ARG A N 1
ATOM 707 C CA . ARG A 1 93 ? -3.810 -6.174 -3.726 1.00 97.56 93 ARG A CA 1
ATOM 708 C C . ARG A 1 93 ? -2.354 -5.749 -3.910 1.00 97.56 93 ARG A C 1
ATOM 710 O O . ARG A 1 93 ? -1.704 -6.231 -4.828 1.00 97.56 93 ARG A O 1
ATOM 717 N N . SER A 1 94 ? -1.833 -4.905 -3.022 1.00 97.56 94 SER A N 1
ATOM 718 C CA . SER A 1 94 ? -0.429 -4.481 -3.056 1.00 97.56 94 SER A CA 1
ATOM 719 C C . SER A 1 94 ? 0.516 -5.677 -2.953 1.00 97.56 94 SER A C 1
ATOM 721 O O . SER A 1 94 ? 1.441 -5.781 -3.747 1.00 97.56 94 SER A O 1
ATOM 723 N N . HIS A 1 95 ? 0.257 -6.627 -2.048 1.00 97.50 95 HIS A N 1
ATOM 724 C CA . HIS A 1 95 ? 1.063 -7.849 -1.946 1.00 97.50 95 HIS A CA 1
ATOM 725 C C . HIS A 1 95 ? 1.044 -8.685 -3.230 1.00 97.50 95 HIS A C 1
ATOM 727 O O . HIS A 1 95 ? 2.098 -9.143 -3.661 1.00 97.50 95 HIS A O 1
ATOM 733 N N . VAL A 1 96 ? -0.115 -8.825 -3.882 1.00 97.19 96 VAL A N 1
ATOM 734 C CA . VAL A 1 96 ? -0.214 -9.528 -5.172 1.00 97.19 96 VAL A CA 1
ATOM 735 C C . VAL A 1 96 ? 0.661 -8.866 -6.242 1.00 97.19 96 VAL A C 1
ATOM 737 O O . VAL A 1 96 ? 1.383 -9.568 -6.951 1.00 97.19 96 VAL A O 1
ATOM 740 N N . GLU A 1 97 ? 0.627 -7.536 -6.351 1.00 95.50 97 GLU A N 1
ATOM 741 C CA . GLU A 1 97 ? 1.421 -6.816 -7.354 1.00 95.50 97 GLU A CA 1
ATOM 742 C C . GLU A 1 97 ? 2.922 -6.844 -7.044 1.00 95.50 97 GLU A C 1
ATOM 744 O O . GLU A 1 97 ? 3.722 -7.078 -7.948 1.00 95.50 97 GLU A O 1
ATOM 749 N N . MET A 1 98 ? 3.316 -6.680 -5.776 1.00 95.44 98 MET A N 1
ATOM 750 C CA . MET A 1 98 ? 4.716 -6.793 -5.346 1.00 95.44 98 MET A CA 1
ATOM 751 C C . MET A 1 98 ? 5.278 -8.192 -5.636 1.00 95.44 98 MET A C 1
ATOM 753 O O . MET A 1 98 ? 6.360 -8.321 -6.208 1.00 95.44 98 MET A O 1
ATOM 757 N N . ASP A 1 99 ? 4.519 -9.249 -5.331 1.00 95.25 99 ASP A N 1
ATOM 758 C CA . ASP A 1 99 ? 4.901 -10.626 -5.658 1.00 95.25 99 ASP A CA 1
ATOM 759 C C . ASP A 1 99 ? 5.010 -10.842 -7.171 1.00 95.25 99 ASP A C 1
ATOM 761 O O . ASP A 1 99 ? 5.904 -11.547 -7.645 1.00 95.25 99 ASP A O 1
ATOM 765 N N . GLY A 1 100 ? 4.091 -10.256 -7.943 1.00 92.44 100 GLY A N 1
ATOM 766 C CA . GLY A 1 100 ? 4.117 -10.288 -9.402 1.00 92.44 100 GLY A CA 1
ATOM 767 C C . GLY A 1 100 ? 5.358 -9.603 -9.974 1.00 92.44 100 GLY A C 1
ATOM 768 O O . GLY A 1 100 ? 6.007 -10.164 -10.860 1.00 92.44 100 G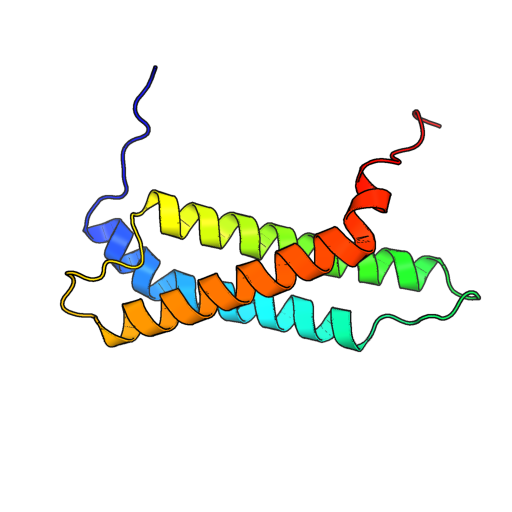LY A O 1
ATOM 769 N N . PHE A 1 101 ? 5.714 -8.434 -9.437 1.00 91.75 101 PHE A N 1
ATOM 770 C CA . PHE A 1 101 ? 6.922 -7.705 -9.808 1.00 91.75 101 PHE A CA 1
ATOM 771 C C . PHE A 1 101 ? 8.175 -8.526 -9.497 1.00 91.75 101 PHE A C 1
ATOM 773 O O . PHE A 1 101 ? 8.969 -8.788 -10.399 1.00 91.75 101 PHE A O 1
ATOM 780 N N . ASN A 1 102 ? 8.304 -9.027 -8.267 1.00 90.31 102 ASN A N 1
ATOM 781 C CA . ASN A 1 102 ? 9.460 -9.813 -7.834 1.00 90.31 102 ASN A CA 1
ATOM 782 C C . ASN A 1 102 ? 9.635 -11.089 -8.667 1.00 90.31 102 ASN A C 1
ATOM 784 O O . ASN A 1 102 ? 10.745 -11.429 -9.063 1.00 90.31 102 ASN A O 1
ATOM 788 N N . LYS A 1 103 ? 8.543 -11.780 -9.012 1.00 90.38 103 LYS A N 1
ATOM 789 C CA . LYS A 1 103 ? 8.604 -12.961 -9.891 1.00 90.38 103 LYS A CA 1
ATOM 790 C C . LYS A 1 103 ? 9.049 -12.624 -11.310 1.00 90.38 103 LYS A C 1
ATOM 792 O O . LYS A 1 103 ? 9.694 -13.449 -11.950 1.00 90.38 103 LYS A O 1
ATOM 797 N N . ARG A 1 104 ? 8.652 -11.461 -11.831 1.00 86.31 104 ARG A N 1
ATOM 798 C CA . ARG A 1 104 ? 8.938 -11.066 -13.214 1.00 86.31 104 ARG A CA 1
ATOM 799 C C . ARG A 1 104 ? 10.315 -10.427 -13.370 1.00 86.31 104 ARG A C 1
ATOM 801 O O . ARG A 1 104 ? 10.933 -10.612 -14.414 1.00 86.31 104 ARG A O 1
ATOM 808 N N . TRP A 1 105 ? 10.774 -9.692 -12.363 1.00 83.38 105 TRP A N 1
ATOM 809 C CA . TRP A 1 105 ? 11.959 -8.847 -12.469 1.00 83.38 105 TRP A CA 1
ATOM 810 C C . TRP A 1 105 ? 12.933 -8.942 -11.292 1.00 83.38 105 TRP A C 1
ATOM 812 O O . TRP A 1 105 ? 14.017 -8.388 -11.400 1.00 83.38 105 TRP A O 1
ATOM 822 N N . GLY A 1 106 ? 12.624 -9.661 -10.209 1.00 75.25 106 GLY A N 1
ATOM 823 C CA . GLY A 1 106 ? 13.492 -9.726 -9.022 1.00 75.25 106 GLY A CA 1
ATOM 824 C C . GLY A 1 106 ? 14.902 -10.259 -9.307 1.00 75.25 106 GLY A C 1
ATOM 825 O O . GLY A 1 106 ? 15.860 -9.818 -8.687 1.00 75.25 106 GLY A O 1
ATOM 826 N N . ALA A 1 107 ? 15.060 -11.120 -10.316 1.00 74.19 107 ALA A N 1
ATOM 827 C CA . ALA A 1 107 ? 16.377 -11.591 -10.755 1.00 74.19 107 ALA A CA 1
ATOM 828 C C . ALA A 1 107 ? 17.263 -10.472 -11.344 1.00 74.19 107 ALA A C 1
ATOM 830 O O . ALA A 1 107 ? 18.482 -10.555 -11.257 1.00 74.19 107 ALA A O 1
ATOM 831 N N . LEU A 1 108 ? 16.666 -9.411 -11.903 1.00 69.38 108 LEU A N 1
ATOM 832 C CA . LEU A 1 108 ? 17.406 -8.249 -12.412 1.00 69.38 108 LEU A CA 1
ATOM 833 C C . LEU A 1 108 ? 17.969 -7.374 -11.283 1.00 69.38 108 LEU A C 1
ATOM 835 O O . LEU A 1 108 ? 18.832 -6.546 -11.547 1.00 69.38 108 LEU A O 1
ATOM 839 N N . GLU A 1 109 ? 17.471 -7.518 -10.050 1.00 61.50 109 GLU A N 1
ATOM 840 C CA . GLU A 1 109 ? 18.005 -6.814 -8.876 1.00 61.50 109 GLU A CA 1
ATOM 841 C C .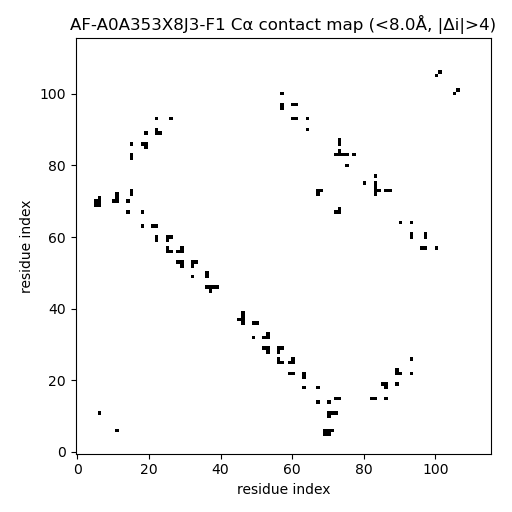 GLU A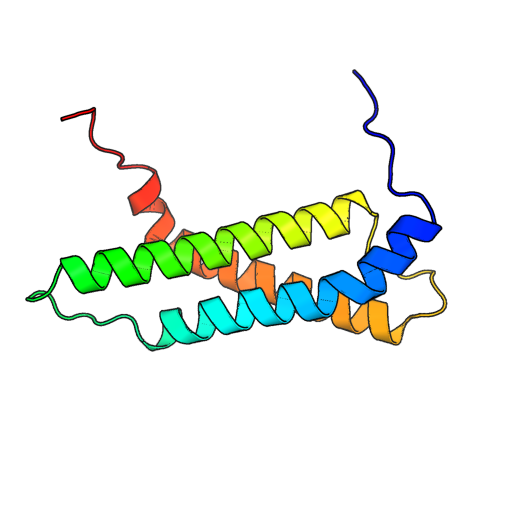 1 109 ? 19.150 -7.582 -8.198 1.00 61.50 109 GLU A C 1
ATOM 843 O O . GLU A 1 109 ? 19.967 -6.970 -7.518 1.00 61.50 109 GLU A O 1
ATOM 848 N N . GLU A 1 110 ? 19.234 -8.905 -8.388 1.00 58.84 110 GLU A N 1
ATOM 849 C CA . GLU A 1 110 ? 20.337 -9.729 -7.868 1.00 58.84 110 GLU A CA 1
ATOM 850 C C . GLU A 1 110 ? 21.590 -9.672 -8.761 1.00 58.84 110 GLU A C 1
ATOM 852 O O . GLU A 1 110 ? 22.704 -9.857 -8.271 1.00 58.84 110 GLU A O 1
ATOM 857 N N . GLU A 1 111 ? 21.428 -9.372 -10.053 1.00 50.62 111 GLU A N 1
ATOM 858 C CA . GLU A 1 111 ? 22.519 -9.177 -11.017 1.00 50.62 111 GLU A CA 1
ATOM 859 C C . GLU A 1 111 ? 22.989 -7.712 -11.091 1.00 50.62 111 GLU A C 1
ATOM 861 O O . GLU A 1 111 ? 23.096 -7.147 -12.180 1.00 50.62 111 GLU A O 1
ATOM 866 N N . ASP A 1 112 ? 23.293 -7.074 -9.957 1.00 47.97 112 ASP A N 1
ATOM 867 C CA . ASP A 1 112 ? 24.081 -5.833 -9.993 1.00 47.97 112 ASP A CA 1
ATOM 868 C C . ASP A 1 112 ? 25.493 -6.208 -10.501 1.00 47.97 112 ASP A C 1
ATOM 870 O O . ASP A 1 112 ? 26.193 -6.991 -9.841 1.00 47.97 112 ASP A O 1
ATOM 874 N N . PRO A 1 113 ? 25.923 -5.775 -11.705 1.00 42.78 113 PRO A N 1
ATOM 875 C CA . PRO A 1 113 ? 27.255 -6.104 -12.191 1.00 42.78 113 PRO A CA 1
ATOM 876 C C . PRO A 1 113 ? 28.292 -5.473 -11.250 1.00 42.78 113 PRO A C 1
ATOM 878 O O . PRO A 1 113 ? 28.089 -4.341 -10.809 1.00 42.78 113 PRO A O 1
ATOM 881 N N . PRO A 1 114 ? 29.406 -6.167 -10.935 1.00 39.66 114 PRO A N 1
ATOM 882 C CA . PRO A 1 114 ? 30.462 -5.587 -10.113 1.00 39.66 114 PRO A CA 1
ATOM 883 C C . PRO A 1 114 ? 30.905 -4.267 -10.745 1.00 39.66 114 PRO A C 1
ATOM 885 O O . PRO A 1 114 ? 31.181 -4.244 -11.945 1.00 39.66 114 PRO A O 1
ATOM 888 N N . ASP A 1 115 ? 30.909 -3.210 -9.928 1.00 53.09 115 ASP A N 1
ATOM 889 C CA . ASP A 1 115 ? 31.215 -1.817 -10.272 1.00 53.09 115 ASP A CA 1
ATOM 890 C C . ASP A 1 115 ? 32.113 -1.677 -11.519 1.00 53.09 115 ASP A C 1
ATOM 892 O O . ASP A 1 115 ? 33.257 -2.145 -11.529 1.00 53.09 115 ASP A O 1
ATOM 896 N N . ALA A 1 116 ? 31.574 -1.043 -12.569 1.00 38.69 116 ALA A N 1
ATOM 897 C CA . ALA A 1 116 ? 32.292 -0.711 -13.804 1.00 38.69 116 ALA A CA 1
ATOM 898 C C . ALA A 1 116 ? 33.223 0.501 -13.637 1.00 38.69 116 ALA A C 1
ATOM 900 O O . ALA A 1 116 ? 32.818 1.479 -12.965 1.00 38.69 116 ALA A O 1
#

pLDDT: mean 85.27, std 15.57, range [38.69, 98.44]

Foldseek 3Di:
DDDDDADDPVRLVVLLVVLLVQLVVLVVQLVVLVVVQPPPPVCVVSNVVSLVSNVVSLVSLVVSLVNCVSNVAPDCPDPVNVSRVSSVVSNVVSVVSNVVSCVVCVVVVVCPDPDD

Nearest PDB structures (foldseek):
  3fzf-assembly2_B  TM=6.770E-01  e=4.321E+00  Homo sapiens
  8gjg-assembly1_A  TM=4.942E-01  e=1.616E+00  synthetic construct
  3lg7-assembly1_C  TM=2.802E-01  e=2.321E+00  synthetic construct